Protein AF-A0A821DAE1-F1 (afdb_monomer)

Foldseek 3Di:
DPPQPVLQVVLVVVCVVVDPDDDFFEDEDVVDDPCLDVVNPHNGPAYEHPVLCVQVVDPVNDDPVVNVVVVPPPRYDYDPDDPVNVVVVVVCVVVVDDD

Structure (mmCIF, N/CA/C/O backbone):
data_AF-A0A821DAE1-F1
#
_entry.id   AF-A0A821DAE1-F1
#
loop_
_atom_site.group_PDB
_atom_site.id
_atom_site.type_symbol
_atom_site.label_atom_id
_atom_site.label_alt_id
_atom_site.label_comp_id
_atom_site.label_asym_id
_atom_site.label_entity_id
_atom_site.label_seq_id
_atom_site.pdbx_PDB_ins_code
_atom_site.Cartn_x
_atom_site.Cartn_y
_atom_site.Cartn_z
_atom_site.occupancy
_atom_site.B_iso_or_equiv
_atom_site.auth_seq_id
_atom_site.auth_comp_id
_atom_site.auth_asym_id
_atom_site.auth_atom_id
_atom_site.pdbx_PDB_model_num
ATOM 1 N N . MET A 1 1 ? -8.502 -9.691 -19.371 1.00 51.47 1 MET A N 1
ATOM 2 C CA . MET A 1 1 ? -7.720 -8.853 -18.451 1.00 51.47 1 MET A CA 1
ATOM 3 C C . MET A 1 1 ? -8.012 -9.362 -17.066 1.00 51.47 1 MET A C 1
ATOM 5 O O . MET A 1 1 ? -9.172 -9.406 -16.674 1.00 51.47 1 MET A O 1
ATOM 9 N N . ASP A 1 2 ? -6.977 -9.869 -16.423 1.00 59.41 2 ASP A N 1
ATOM 10 C CA . ASP A 1 2 ? -6.957 -10.203 -15.009 1.00 59.41 2 ASP A CA 1
ATOM 11 C C . ASP A 1 2 ? -7.063 -8.905 -14.182 1.00 59.41 2 ASP A C 1
ATOM 13 O O . ASP A 1 2 ? -6.796 -7.811 -14.691 1.00 59.41 2 ASP A O 1
ATOM 17 N N . ASN A 1 3 ? -7.464 -8.990 -12.912 1.00 76.94 3 ASN A N 1
ATOM 18 C CA . ASN A 1 3 ? -7.880 -7.807 -12.134 1.00 76.94 3 ASN A CA 1
ATOM 19 C C . ASN A 1 3 ? -6.746 -6.780 -11.880 1.00 76.94 3 ASN A C 1
ATOM 21 O O . ASN A 1 3 ? -7.010 -5.643 -11.498 1.00 76.94 3 ASN A O 1
ATOM 25 N N . TYR A 1 4 ? -5.479 -7.156 -12.104 1.00 89.00 4 TYR A N 1
ATOM 26 C CA . TYR A 1 4 ? -4.297 -6.325 -11.822 1.00 89.00 4 TYR A CA 1
ATOM 27 C C . TYR A 1 4 ? -3.438 -5.989 -13.044 1.00 89.00 4 TYR A C 1
ATOM 29 O O . TYR A 1 4 ? -2.367 -5.402 -12.884 1.00 89.00 4 TYR A O 1
ATOM 37 N N . ASP A 1 5 ? -3.871 -6.333 -14.257 1.00 90.94 5 ASP A N 1
ATOM 38 C CA . ASP A 1 5 ? -3.035 -6.172 -15.456 1.00 90.94 5 ASP A CA 1
ATOM 39 C C . ASP A 1 5 ? -2.633 -4.714 -15.697 1.00 90.94 5 ASP A C 1
ATOM 41 O O . ASP A 1 5 ? -1.453 -4.425 -15.881 1.00 90.94 5 ASP A O 1
ATOM 45 N N . ILE A 1 6 ? -3.578 -3.780 -15.558 1.00 93.00 6 ILE A N 1
ATOM 46 C CA . ILE A 1 6 ? -3.309 -2.341 -15.700 1.00 93.00 6 ILE A CA 1
ATOM 47 C C . ILE A 1 6 ? -2.293 -1.860 -14.654 1.00 93.00 6 ILE A C 1
ATOM 49 O O . ILE A 1 6 ? -1.396 -1.080 -14.965 1.00 93.00 6 ILE A O 1
ATOM 53 N N . LEU A 1 7 ? -2.399 -2.337 -13.410 1.00 93.62 7 LEU A N 1
ATOM 54 C CA . LEU A 1 7 ? -1.470 -1.953 -12.344 1.00 93.62 7 LEU A CA 1
ATOM 55 C C . LEU A 1 7 ? -0.056 -2.478 -12.618 1.00 93.62 7 LEU A C 1
ATOM 57 O O . LEU A 1 7 ? 0.917 -1.763 -12.384 1.00 93.62 7 LEU A O 1
ATOM 61 N N . ARG A 1 8 ? 0.063 -3.697 -13.160 1.00 93.12 8 ARG A N 1
ATOM 62 C CA . ARG A 1 8 ? 1.350 -4.272 -13.580 1.00 93.12 8 ARG A CA 1
ATOM 63 C C . ARG A 1 8 ? 1.966 -3.493 -14.738 1.00 93.12 8 ARG A C 1
ATOM 65 O O . ARG A 1 8 ? 3.160 -3.207 -14.710 1.00 93.12 8 ARG A O 1
ATOM 72 N N . GLU A 1 9 ? 1.169 -3.128 -15.738 1.00 94.31 9 GLU A N 1
ATOM 73 C CA . GLU A 1 9 ? 1.634 -2.310 -16.863 1.00 94.31 9 GLU A CA 1
ATOM 74 C C . GLU A 1 9 ? 2.140 -0.940 -16.395 1.00 94.31 9 GLU A C 1
ATOM 76 O O . GLU A 1 9 ? 3.218 -0.508 -16.810 1.00 94.31 9 GLU A O 1
ATOM 81 N N . LEU A 1 10 ? 1.419 -0.292 -15.475 1.00 93.94 10 LEU A N 1
ATOM 82 C CA . LEU A 1 10 ? 1.819 0.991 -14.898 1.00 93.94 10 LEU A CA 1
ATOM 83 C C . LEU A 1 10 ? 3.107 0.894 -14.069 1.00 93.94 10 LEU A C 1
ATOM 85 O O . LEU A 1 10 ? 3.991 1.733 -14.250 1.00 93.94 10 LEU A O 1
ATOM 89 N N . ASP A 1 11 ? 3.252 -0.113 -13.198 1.00 93.44 11 ASP A N 1
ATOM 90 C CA . ASP A 1 11 ? 4.487 -0.314 -12.419 1.00 93.44 11 ASP A CA 1
ATOM 91 C C . ASP A 1 11 ? 5.689 -0.554 -13.344 1.00 93.44 11 ASP A C 1
ATOM 93 O O . ASP A 1 11 ? 6.733 0.085 -13.193 1.00 93.44 11 ASP A O 1
ATOM 97 N N . ASN A 1 12 ? 5.524 -1.409 -14.359 1.00 93.25 12 ASN A N 1
ATOM 98 C CA . ASN A 1 12 ? 6.572 -1.700 -15.335 1.00 93.25 12 ASN A CA 1
ATOM 99 C C . ASN A 1 12 ? 6.988 -0.449 -16.117 1.00 93.25 12 ASN A C 1
ATOM 101 O O . ASN A 1 12 ? 8.183 -0.171 -16.258 1.00 93.25 12 ASN A O 1
ATOM 105 N N . LEU A 1 13 ? 6.017 0.337 -16.592 1.00 95.31 13 LEU A N 1
ATOM 106 C CA . LEU A 1 13 ? 6.289 1.579 -17.308 1.00 95.31 13 LEU A CA 1
ATOM 107 C C . LEU A 1 13 ? 7.008 2.586 -16.404 1.00 95.31 13 LEU A C 1
ATOM 109 O O . LEU A 1 13 ? 8.051 3.113 -16.794 1.00 95.31 13 LEU A O 1
ATOM 113 N N . ALA A 1 14 ? 6.512 2.809 -15.186 1.00 93.62 14 ALA A N 1
ATOM 114 C CA . ALA A 1 14 ? 7.112 3.741 -14.236 1.00 93.62 14 ALA A CA 1
ATOM 115 C C . ALA A 1 14 ? 8.568 3.370 -13.909 1.00 93.62 14 ALA A C 1
ATOM 117 O O . ALA A 1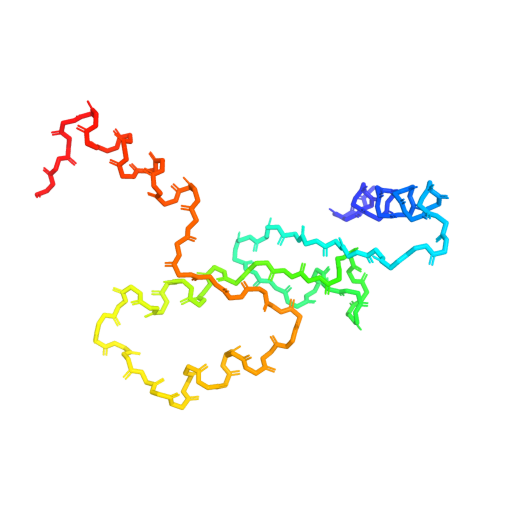 14 ? 9.449 4.235 -13.910 1.00 93.62 14 ALA A O 1
ATOM 118 N N . ARG A 1 15 ? 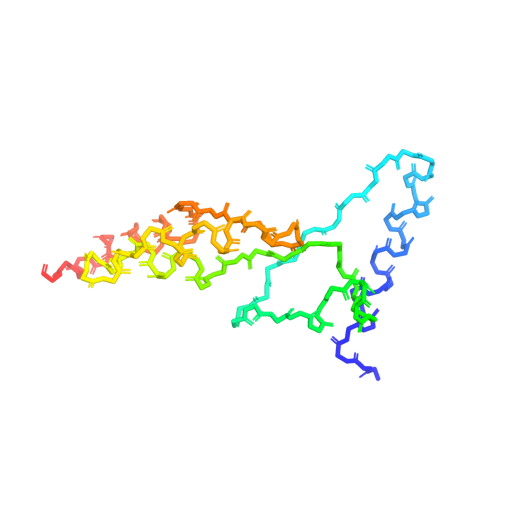8.851 2.077 -13.710 1.00 93.75 15 ARG A N 1
ATOM 119 C CA . ARG A 1 15 ? 10.219 1.579 -13.500 1.00 93.75 15 ARG A CA 1
ATOM 120 C C . ARG A 1 15 ? 11.098 1.752 -14.729 1.00 93.75 15 ARG A C 1
ATOM 122 O O . ARG A 1 15 ? 12.240 2.179 -14.578 1.00 93.75 15 ARG A O 1
ATOM 129 N N . SER A 1 16 ? 10.578 1.488 -15.929 1.00 94.38 16 SER A N 1
ATOM 130 C CA . SER A 1 16 ? 11.342 1.680 -17.168 1.00 94.38 16 SER A CA 1
ATOM 131 C C . SER A 1 16 ? 11.762 3.138 -17.376 1.00 94.38 16 SER A C 1
ATOM 133 O O . SER A 1 16 ? 12.898 3.398 -17.763 1.00 94.38 16 SER A O 1
ATOM 135 N N . VAL A 1 17 ? 10.883 4.091 -17.043 1.00 95.38 17 VAL A N 1
ATOM 136 C CA . VAL A 1 17 ? 11.160 5.531 -17.151 1.00 95.38 17 VAL A CA 1
ATOM 137 C C . VAL A 1 17 ? 12.175 5.966 -16.099 1.00 95.38 17 VAL A C 1
ATOM 139 O O . VAL A 1 17 ? 13.034 6.806 -16.358 1.00 95.38 17 VAL A O 1
ATOM 142 N N . ARG A 1 18 ? 12.091 5.389 -14.900 1.00 93.19 18 ARG A N 1
ATOM 143 C CA . ARG A 1 18 ? 12.943 5.769 -13.778 1.00 93.19 18 ARG A CA 1
ATOM 144 C C . ARG A 1 18 ? 14.345 5.145 -13.809 1.00 93.19 18 ARG A C 1
ATOM 146 O O . ARG A 1 18 ? 15.254 5.652 -13.146 1.00 93.19 18 ARG A O 1
ATOM 153 N N . GLY A 1 19 ? 14.538 4.072 -14.572 1.00 90.94 19 GLY A N 1
ATOM 154 C CA . GLY A 1 19 ? 15.834 3.420 -14.7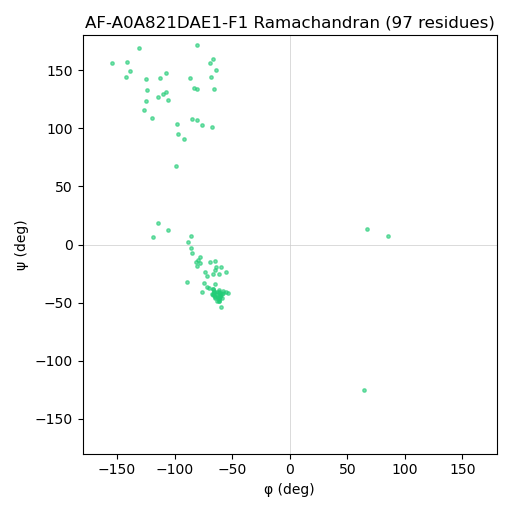42 1.00 90.94 19 GLY A CA 1
ATOM 155 C C . GLY A 1 19 ? 16.3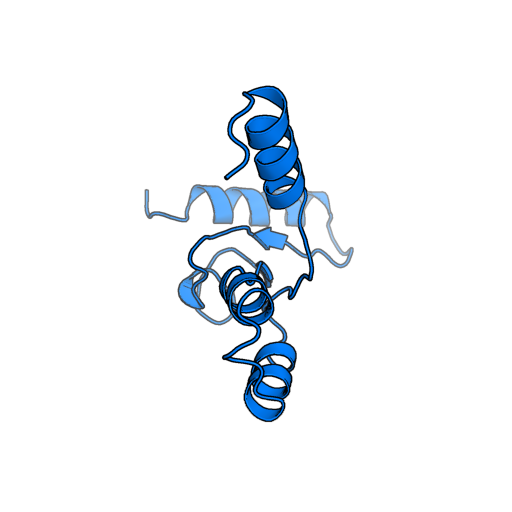55 2.816 -13.435 1.00 90.94 19 GLY A C 1
ATOM 156 O O . GLY A 1 19 ? 15.678 2.016 -12.798 1.00 90.94 19 GLY A O 1
ATOM 157 N N . SER A 1 20 ? 17.572 3.188 -13.030 1.00 91.50 20 SER A N 1
ATOM 158 C CA . SER A 1 20 ? 18.265 2.603 -11.870 1.00 91.50 20 SER A CA 1
A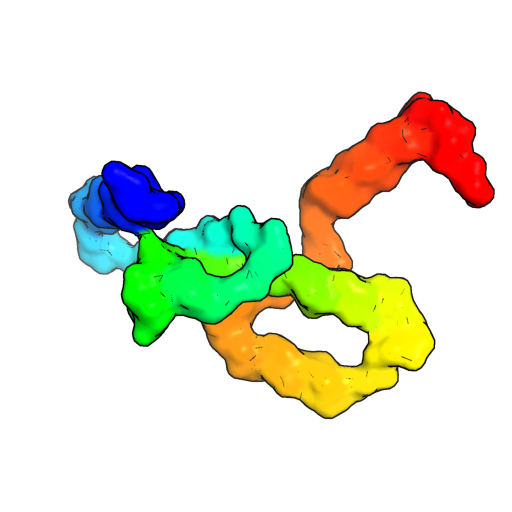TOM 159 C C . SER A 1 20 ? 17.931 3.243 -10.521 1.00 91.50 20 SER A C 1
ATOM 161 O O . SER A 1 20 ? 18.439 2.797 -9.491 1.00 91.50 20 SER A O 1
ATOM 163 N N . GLN A 1 21 ? 17.113 4.298 -10.482 1.00 94.12 21 GLN A N 1
ATOM 164 C CA . GLN A 1 21 ? 16.790 4.938 -9.208 1.00 94.12 21 GLN A CA 1
ATOM 165 C C . GLN A 1 21 ? 15.897 4.002 -8.339 1.00 94.12 21 GLN A C 1
ATOM 167 O O . GLN A 1 21 ? 15.138 3.200 -8.887 1.00 94.12 21 GLN A O 1
ATOM 172 N N . PRO A 1 22 ? 15.858 4.118 -6.991 1.00 91.19 22 PRO A N 1
ATOM 173 C CA . PRO A 1 22 ? 15.068 3.223 -6.101 1.00 91.19 22 PRO A CA 1
ATOM 174 C C . PRO A 1 22 ? 13.541 3.482 -6.063 1.00 91.19 22 PRO A C 1
ATOM 176 O O . PRO A 1 22 ? 13.134 4.511 -5.532 1.00 91.19 22 PRO A O 1
ATOM 179 N N . PHE A 1 23 ? 12.690 2.682 -6.730 1.00 91.12 23 PHE A N 1
ATOM 180 C CA . PHE A 1 23 ? 11.263 3.038 -6.972 1.00 91.12 23 PHE A CA 1
ATOM 181 C C . PHE A 1 23 ? 10.343 2.200 -6.103 1.00 91.12 23 PHE A C 1
ATOM 183 O O . PHE A 1 23 ? 10.466 0.974 -6.120 1.00 91.12 23 PHE A O 1
ATOM 190 N N . TYR A 1 24 ? 9.405 2.861 -5.428 1.00 90.75 24 TYR A N 1
ATOM 191 C CA . TYR A 1 24 ? 8.390 2.218 -4.607 1.00 90.75 24 TYR A CA 1
ATOM 192 C C . TYR A 1 24 ? 6.992 2.628 -5.055 1.00 90.75 24 TYR A C 1
ATOM 194 O O . TYR A 1 24 ? 6.701 3.808 -5.248 1.00 90.75 24 TYR A O 1
ATOM 202 N N . THR A 1 25 ? 6.132 1.630 -5.183 1.00 94.19 25 THR A N 1
ATOM 203 C CA . THR A 1 25 ? 4.705 1.748 -5.449 1.00 94.19 25 THR A CA 1
ATOM 204 C C 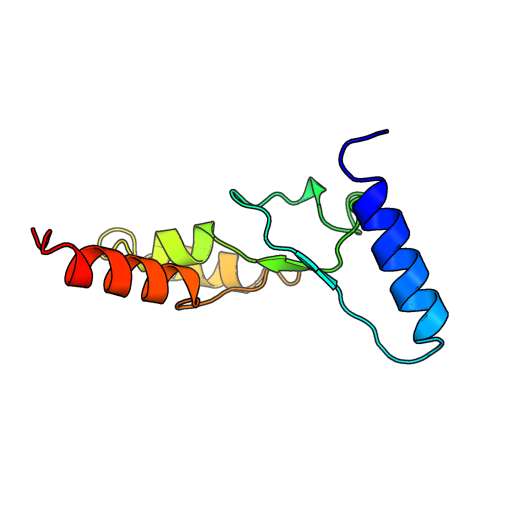. THR A 1 25 ? 3.939 1.444 -4.176 1.00 94.19 25 THR A C 1
ATOM 206 O O . THR A 1 25 ? 4.099 0.383 -3.575 1.00 94.19 25 THR A O 1
ATOM 209 N N . ALA A 1 26 ? 3.105 2.397 -3.777 1.00 93.81 26 ALA A N 1
ATOM 210 C CA . ALA A 1 26 ? 2.152 2.239 -2.695 1.00 93.81 26 ALA A CA 1
ATOM 211 C C . ALA A 1 26 ? 0.747 2.210 -3.288 1.00 93.81 26 ALA A C 1
ATOM 213 O O . ALA A 1 26 ? 0.397 3.093 -4.074 1.00 93.81 26 ALA A O 1
ATOM 214 N N . VAL A 1 27 ? -0.048 1.212 -2.914 1.00 94.06 27 VAL A N 1
ATOM 215 C CA . VAL A 1 27 ? -1.442 1.091 -3.355 1.00 94.06 27 VAL A CA 1
ATOM 216 C C . VAL A 1 27 ? -2.403 1.276 -2.197 1.00 94.06 27 VAL A C 1
ATOM 218 O O . VAL A 1 27 ? -2.153 0.840 -1.075 1.00 94.06 27 VAL A O 1
ATOM 221 N N . GLU A 1 28 ? -3.522 1.925 -2.484 1.00 92.25 28 GLU A N 1
ATOM 222 C CA . GLU A 1 28 ? -4.672 1.986 -1.595 1.00 92.25 28 GLU A CA 1
ATOM 223 C C . GLU A 1 28 ? -5.683 0.934 -2.057 1.00 92.25 28 GLU A C 1
ATOM 225 O O . GLU A 1 28 ? -6.345 1.091 -3.082 1.00 92.25 28 GLU A O 1
ATOM 230 N N . TYR A 1 29 ? -5.749 -0.180 -1.331 1.00 91.25 29 TYR A N 1
ATOM 231 C CA . TYR A 1 29 ? -6.676 -1.276 -1.590 1.00 91.25 29 TYR A CA 1
ATOM 232 C C . TYR A 1 29 ? -7.425 -1.543 -0.286 1.00 91.25 29 TYR A C 1
ATOM 234 O O . TYR A 1 29 ? -6.791 -1.887 0.705 1.00 91.25 29 TYR A O 1
ATOM 242 N N . VAL A 1 30 ? -8.745 -1.336 -0.256 1.00 88.62 30 VAL A N 1
ATOM 243 C CA . VAL A 1 30 ? -9.547 -1.383 0.981 1.00 88.62 30 VAL A CA 1
ATOM 244 C C . VAL A 1 30 ? -10.700 -2.392 0.832 1.00 88.62 30 VAL A C 1
ATOM 246 O O . VAL A 1 30 ? -11.515 -2.230 -0.078 1.00 88.62 30 VAL A O 1
ATOM 249 N N . PRO A 1 31 ? -10.822 -3.408 1.712 1.00 84.81 31 PRO A N 1
ATOM 250 C CA . PRO A 1 31 ? -9.866 -3.764 2.761 1.00 84.81 31 PRO A CA 1
ATOM 251 C C . PRO A 1 31 ? -8.566 -4.299 2.156 1.00 84.81 31 PRO A C 1
ATOM 253 O O . PRO A 1 31 ? -8.591 -4.991 1.137 1.00 84.81 31 PRO A O 1
ATOM 256 N N . GLU A 1 32 ? -7.440 -3.991 2.788 1.00 89.00 32 GLU A N 1
ATOM 257 C CA . GLU A 1 32 ? -6.132 -4.402 2.297 1.00 89.00 32 GLU A CA 1
ATOM 258 C C . GLU A 1 32 ? -5.962 -5.925 2.299 1.00 89.00 32 GLU A C 1
ATOM 260 O O . GLU A 1 32 ? -6.546 -6.652 3.104 1.00 89.00 32 GLU A O 1
ATOM 265 N N . THR A 1 33 ? -5.150 -6.425 1.367 1.00 89.69 33 THR A N 1
ATOM 266 C CA . THR A 1 33 ? -4.871 -7.856 1.219 1.00 89.69 33 THR A CA 1
ATOM 267 C C . THR A 1 33 ? -3.421 -8.082 0.835 1.00 89.69 33 THR A C 1
ATOM 269 O O . THR A 1 33 ? -2.850 -7.328 0.052 1.00 89.69 33 THR A O 1
ATOM 272 N N . THR A 1 34 ? -2.818 -9.160 1.332 1.00 91.06 34 THR A N 1
ATOM 273 C CA . THR A 1 34 ? -1.447 -9.533 0.967 1.00 91.06 34 THR A CA 1
ATOM 274 C C . THR A 1 34 ? -1.322 -9.910 -0.512 1.00 91.06 34 THR A C 1
ATOM 276 O O . THR A 1 34 ? -0.240 -9.780 -1.079 1.00 91.06 34 THR A O 1
ATOM 279 N N . ALA A 1 35 ? -2.417 -10.301 -1.175 1.00 92.38 35 ALA A N 1
ATOM 280 C CA . ALA A 1 35 ? -2.426 -10.684 -2.589 1.00 92.38 35 ALA A CA 1
ATOM 281 C C . ALA A 1 35 ? -2.063 -9.537 -3.557 1.00 92.38 35 ALA A C 1
ATOM 283 O O . ALA A 1 35 ? -1.686 -9.804 -4.696 1.00 92.38 35 ALA A O 1
ATOM 284 N N . ILE A 1 36 ? -2.164 -8.270 -3.132 1.00 92.12 36 ILE A N 1
ATOM 285 C CA . ILE A 1 36 ? -1.772 -7.112 -3.956 1.00 92.12 36 ILE A CA 1
ATOM 286 C C . ILE A 1 36 ? -0.252 -6.870 -3.947 1.00 92.12 36 ILE A C 1
ATOM 288 O O . ILE A 1 36 ? 0.266 -6.127 -4.782 1.00 92.12 36 ILE A O 1
ATOM 292 N N . LEU A 1 37 ? 0.472 -7.516 -3.030 1.00 93.69 37 LEU A N 1
ATOM 293 C CA . LEU A 1 37 ? 1.899 -7.309 -2.817 1.00 93.69 37 LEU A CA 1
ATOM 294 C C . LEU A 1 37 ? 2.742 -8.196 -3.738 1.00 93.69 37 LEU A C 1
ATOM 296 O O . LEU A 1 37 ? 2.432 -9.370 -3.958 1.00 93.69 37 LEU A O 1
ATOM 300 N N . LYS A 1 38 ? 3.866 -7.664 -4.217 1.00 93.00 38 LYS A N 1
ATOM 301 C CA . LYS A 1 38 ? 4.816 -8.367 -5.093 1.00 93.00 38 LYS A CA 1
ATOM 302 C C . LYS A 1 38 ? 5.350 -9.693 -4.560 1.00 93.00 38 LYS A C 1
ATOM 304 O O . LYS A 1 38 ? 5.405 -10.627 -5.362 1.00 93.00 38 LYS A O 1
ATOM 309 N N . PRO A 1 39 ? 5.687 -9.851 -3.262 1.00 92.50 39 PRO A N 1
ATOM 310 C CA . PRO A 1 39 ? 6.065 -11.156 -2.715 1.00 92.50 39 PRO A CA 1
ATOM 311 C C . PRO A 1 39 ? 5.015 -12.255 -2.947 1.00 92.50 39 PRO A C 1
ATOM 313 O O . PRO A 1 39 ? 5.368 -13.429 -2.997 1.00 92.50 39 PRO A O 1
ATOM 316 N N . ASN A 1 40 ? 3.746 -11.879 -3.147 1.00 91.81 40 ASN A N 1
ATOM 317 C CA . ASN A 1 40 ? 2.626 -12.787 -3.401 1.00 91.81 40 ASN A CA 1
ATOM 318 C C . ASN A 1 40 ? 2.154 -12.778 -4.870 1.00 91.81 40 ASN A C 1
ATOM 320 O O . ASN A 1 40 ? 1.083 -13.299 -5.174 1.00 91.81 40 ASN A O 1
ATOM 324 N N . GLY A 1 41 ? 2.925 -12.182 -5.788 1.00 90.38 41 GLY A N 1
ATOM 325 C CA . GLY A 1 41 ? 2.581 -12.080 -7.213 1.00 90.38 41 GLY A CA 1
ATOM 326 C C . GLY A 1 41 ? 1.683 -10.890 -7.585 1.00 90.38 41 GLY A C 1
ATOM 327 O O . GLY A 1 41 ? 1.230 -10.791 -8.730 1.00 90.38 41 GLY A O 1
ATOM 328 N N . GLY A 1 42 ? 1.425 -9.981 -6.643 1.00 92.44 42 GLY A N 1
ATOM 329 C CA . GLY A 1 42 ? 0.692 -8.742 -6.883 1.00 92.44 42 GLY A CA 1
ATOM 330 C C . GLY A 1 42 ? 1.544 -7.626 -7.515 1.00 92.44 42 GLY A C 1
ATOM 331 O O . GLY A 1 42 ? 2.759 -7.766 -7.656 1.00 92.44 42 GLY A O 1
ATOM 332 N N . PRO A 1 43 ? 0.922 -6.511 -7.938 1.00 93.56 43 PRO A N 1
ATOM 333 C CA . PRO A 1 43 ? 1.608 -5.419 -8.633 1.00 93.56 43 PRO A CA 1
ATOM 334 C C . PRO A 1 43 ? 2.356 -4.427 -7.724 1.00 93.56 43 PRO A C 1
ATOM 336 O O . PRO A 1 43 ? 3.151 -3.646 -8.241 1.00 93.56 43 PRO A O 1
ATOM 339 N N . ALA A 1 44 ? 2.105 -4.405 -6.411 1.00 94.44 44 ALA A N 1
ATOM 340 C CA . ALA A 1 44 ? 2.540 -3.317 -5.530 1.00 94.44 44 ALA A CA 1
ATOM 341 C C . ALA A 1 44 ? 3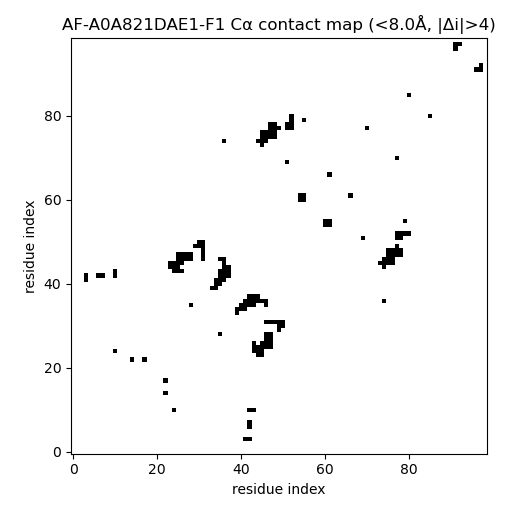.701 -3.701 -4.607 1.00 94.44 44 ALA A C 1
ATOM 343 O O . ALA A 1 44 ? 3.786 -4.840 -4.149 1.00 94.44 44 ALA A O 1
ATOM 344 N N . ASP A 1 45 ? 4.575 -2.744 -4.290 1.00 95.12 45 ASP A N 1
ATOM 345 C CA . ASP A 1 45 ? 5.620 -2.965 -3.282 1.00 95.12 45 ASP A CA 1
ATOM 346 C C . ASP A 1 45 ? 5.037 -2.907 -1.863 1.00 95.12 45 ASP A C 1
ATOM 348 O O . ASP A 1 45 ? 5.396 -3.728 -1.027 1.00 95.12 45 ASP A O 1
ATOM 352 N N . VAL A 1 46 ? 4.122 -1.966 -1.602 1.00 94.88 46 VAL A N 1
ATOM 353 C CA . VAL A 1 46 ? 3.469 -1.788 -0.295 1.00 94.88 46 VAL A CA 1
ATOM 354 C C . VAL A 1 46 ? 1.989 -1.419 -0.439 1.00 94.88 46 VAL A C 1
ATOM 356 O O . VAL A 1 46 ? 1.572 -0.870 -1.462 1.00 94.88 46 VAL A O 1
ATOM 359 N N . CYS A 1 47 ? 1.189 -1.677 0.597 1.00 94.56 47 CYS A N 1
ATOM 360 C CA . CYS A 1 47 ? -0.236 -1.330 0.650 1.00 94.56 47 CYS A CA 1
ATOM 361 C C . CYS A 1 47 ? -0.560 -0.480 1.886 1.00 94.56 47 CYS A C 1
ATOM 363 O O . CYS A 1 47 ? -0.034 -0.723 2.969 1.00 94.56 47 CYS A O 1
ATOM 365 N N . TRP A 1 48 ? -1.449 0.505 1.762 1.00 93.69 48 TRP A N 1
ATOM 366 C CA . TRP A 1 48 ? -1.965 1.232 2.927 1.00 93.69 48 TRP A CA 1
ATOM 367 C C . TRP A 1 48 ? -2.793 0.303 3.823 1.00 93.69 48 TRP A C 1
ATOM 369 O O . TRP A 1 48 ? -3.635 -0.444 3.331 1.00 93.69 48 TRP A O 1
ATOM 379 N N . SER A 1 49 ? -2.555 0.353 5.136 1.00 90.81 49 SER A N 1
ATOM 380 C CA . SER A 1 49 ? -3.246 -0.479 6.132 1.00 90.81 49 SER A CA 1
ATOM 381 C C . SER A 1 49 ? -4.481 0.234 6.683 1.00 90.81 49 SER A C 1
ATOM 383 O O . SER A 1 49 ? -4.402 0.997 7.653 1.00 90.81 49 SER A O 1
ATOM 385 N N . ALA A 1 50 ? -5.639 0.031 6.050 1.00 85.00 50 ALA A N 1
ATOM 386 C CA . ALA A 1 50 ? -6.898 0.605 6.522 1.00 85.00 50 ALA A CA 1
ATOM 387 C C . ALA A 1 50 ? -7.404 -0.081 7.803 1.00 85.00 50 ALA A C 1
ATOM 389 O O . ALA A 1 50 ? -8.065 0.554 8.636 1.00 85.00 50 ALA A O 1
ATOM 390 N N . SER A 1 51 ? -7.056 -1.353 8.018 1.00 81.12 51 SER A N 1
ATOM 391 C CA . SER A 1 51 ? -7.367 -2.060 9.262 1.00 81.12 51 SER A CA 1
ATOM 392 C C . SER A 1 51 ? -6.621 -1.472 10.460 1.00 81.12 51 SER A C 1
ATOM 394 O O . SER A 1 51 ? -7.241 -1.274 11.506 1.00 81.12 51 SER A O 1
ATOM 396 N N . PHE A 1 52 ? -5.343 -1.090 10.315 1.00 81.75 52 PHE A N 1
ATOM 397 C CA . PHE A 1 52 ? -4.591 -0.425 11.386 1.00 81.75 52 PHE A CA 1
ATOM 398 C C . PHE A 1 52 ? -5.261 0.883 11.813 1.00 81.75 52 PHE A C 1
ATOM 400 O O . PHE A 1 52 ? -5.462 1.131 13.006 1.00 81.75 52 PHE A O 1
ATOM 407 N N . HIS A 1 53 ? -5.667 1.696 10.834 1.00 77.94 53 HIS A N 1
ATOM 408 C CA . HIS A 1 53 ? -6.403 2.926 11.098 1.00 77.94 53 HIS A CA 1
ATOM 409 C C . HIS A 1 53 ? -7.710 2.656 11.865 1.00 77.94 53 HIS A C 1
ATOM 411 O O . HIS A 1 53 ? -8.023 3.355 12.830 1.00 77.94 53 HIS A O 1
ATOM 417 N N . SER A 1 54 ? -8.435 1.599 11.486 1.00 72.69 54 SER A N 1
ATOM 418 C CA . SER A 1 54 ? -9.698 1.198 12.118 1.00 72.69 54 SER A CA 1
ATOM 419 C C . SER A 1 54 ? -9.516 0.717 13.564 1.00 72.69 54 SER A C 1
ATOM 421 O O . SER A 1 54 ? -10.282 1.121 14.437 1.00 72.69 54 SER A O 1
ATOM 423 N N . VAL A 1 55 ? -8.488 -0.094 13.848 1.00 69.25 55 VAL A N 1
ATOM 424 C CA . VAL A 1 55 ? -8.176 -0.581 15.209 1.00 69.25 55 VAL A CA 1
ATOM 425 C C . VAL A 1 55 ? -7.848 0.581 16.147 1.00 69.25 55 VAL A C 1
ATOM 427 O O . VAL A 1 55 ? -8.324 0.613 17.278 1.00 69.25 55 VAL A O 1
ATOM 430 N N . LYS A 1 56 ? -7.099 1.584 15.675 1.00 67.00 56 LYS A N 1
ATOM 431 C CA . LYS A 1 56 ? -6.734 2.761 16.477 1.00 67.00 56 LYS A CA 1
ATOM 432 C C . LYS A 1 56 ? -7.931 3.649 16.845 1.00 67.00 56 LYS A C 1
ATOM 434 O O . LYS A 1 56 ? -7.855 4.381 17.832 1.00 67.00 56 LYS A O 1
ATOM 439 N N . MET A 1 57 ? -9.013 3.631 16.068 1.00 61.38 57 MET A N 1
ATOM 440 C CA . MET A 1 57 ? -10.212 4.425 16.369 1.00 61.38 57 MET A CA 1
ATOM 441 C C . MET A 1 57 ? -11.090 3.803 17.464 1.00 61.38 57 MET A C 1
ATOM 443 O O . MET A 1 57 ? -11.917 4.505 18.043 1.00 61.38 57 MET A O 1
ATOM 447 N N . ASP A 1 58 ? -10.894 2.525 17.793 1.00 68.12 58 ASP A N 1
ATOM 448 C CA . ASP A 1 58 ? -11.651 1.840 18.838 1.00 68.12 58 ASP A CA 1
ATOM 449 C C . ASP A 1 58 ? -10.867 1.832 20.161 1.00 68.12 58 ASP A C 1
ATOM 451 O O . ASP A 1 58 ? -10.023 0.971 20.411 1.00 68.12 58 ASP A O 1
ATOM 455 N N . GLN A 1 59 ? -11.151 2.807 21.034 1.00 63.88 59 GLN A N 1
ATOM 456 C CA . GLN A 1 59 ? -10.494 2.944 22.344 1.00 63.88 59 GLN A CA 1
ATOM 457 C C . GLN A 1 59 ? -10.682 1.717 23.255 1.00 63.88 59 GLN A C 1
ATOM 459 O O . GLN A 1 59 ? -9.887 1.518 24.171 1.00 63.88 59 GLN A O 1
ATOM 464 N N . ASN A 1 60 ? -11.683 0.871 22.989 1.00 69.88 60 ASN A N 1
ATOM 465 C CA . ASN A 1 60 ? -11.928 -0.353 23.752 1.00 69.88 60 ASN A CA 1
ATOM 466 C C . ASN A 1 60 ? -11.093 -1.550 23.262 1.00 69.88 60 ASN A C 1
ATOM 468 O O . ASN A 1 60 ? -11.110 -2.597 23.904 1.00 69.88 60 ASN A O 1
ATOM 472 N N . LYS A 1 61 ? -10.374 -1.412 22.139 1.00 67.56 61 LYS A N 1
ATOM 473 C CA . LYS A 1 61 ? -9.548 -2.464 21.517 1.00 67.56 61 LYS A CA 1
ATOM 474 C C . LYS A 1 61 ? -8.052 -2.150 21.533 1.00 67.56 61 LYS A C 1
ATOM 476 O O . LYS A 1 61 ? -7.289 -2.716 20.750 1.00 67.56 61 LYS A O 1
ATOM 481 N N . PHE A 1 62 ? -7.611 -1.231 22.393 1.00 72.31 62 PHE A N 1
ATOM 482 C CA . PHE A 1 62 ? -6.188 -0.935 22.519 1.00 72.31 62 PHE A CA 1
ATOM 483 C C . PHE A 1 62 ? -5.443 -2.133 23.127 1.00 72.31 62 PHE A C 1
ATOM 485 O O . PHE A 1 62 ? -5.442 -2.341 24.338 1.00 72.31 62 PHE A O 1
ATOM 492 N N . GLU A 1 63 ? -4.775 -2.898 22.268 1.00 80.44 63 GLU A N 1
ATOM 493 C CA . GLU A 1 63 ? -3.933 -4.031 22.642 1.00 80.44 63 GLU A CA 1
ATOM 494 C C . GLU A 1 63 ? -2.498 -3.775 22.176 1.00 80.44 63 GLU A C 1
ATOM 496 O O . GLU A 1 63 ? -2.193 -3.790 20.983 1.00 80.44 63 GLU A O 1
ATOM 501 N N . LEU A 1 64 ? -1.591 -3.525 23.124 1.00 82.81 64 LEU A N 1
ATOM 502 C CA . LEU A 1 64 ? -0.209 -3.140 22.821 1.00 82.81 64 LEU A CA 1
ATOM 503 C C . LEU A 1 64 ? 0.525 -4.185 21.968 1.00 82.81 64 LEU A C 1
ATOM 505 O O . LEU A 1 64 ? 1.279 -3.824 21.065 1.00 82.81 64 LEU A O 1
ATOM 509 N N . ASP A 1 65 ? 0.322 -5.469 22.250 1.00 84.31 65 ASP A N 1
ATOM 510 C CA . ASP A 1 65 ? 1.008 -6.539 21.524 1.00 84.31 65 ASP A CA 1
ATOM 511 C C . ASP A 1 65 ? 0.440 -6.733 20.116 1.00 84.31 65 ASP A C 1
ATOM 513 O O . ASP A 1 65 ? 1.207 -6.960 19.179 1.00 84.31 65 ASP A O 1
ATOM 517 N N . LEU A 1 66 ? -0.866 -6.517 19.932 1.00 80.06 66 LEU A N 1
ATOM 518 C CA . LEU A 1 66 ? -1.483 -6.458 18.609 1.00 80.06 66 LEU A CA 1
ATOM 519 C C . LEU A 1 66 ? -0.937 -5.276 17.800 1.00 80.06 66 LEU A C 1
ATOM 521 O O . LEU A 1 66 ? -0.596 -5.436 16.631 1.00 80.06 66 LEU A O 1
ATOM 525 N N . ILE A 1 67 ? -0.782 -4.103 18.423 1.00 81.62 67 ILE A N 1
ATOM 526 C CA . ILE A 1 67 ? -0.184 -2.938 17.762 1.00 81.62 67 ILE A CA 1
ATOM 527 C C . ILE A 1 67 ? 1.233 -3.274 17.308 1.00 81.62 67 ILE A C 1
ATOM 529 O O . ILE A 1 67 ? 1.510 -3.137 16.121 1.0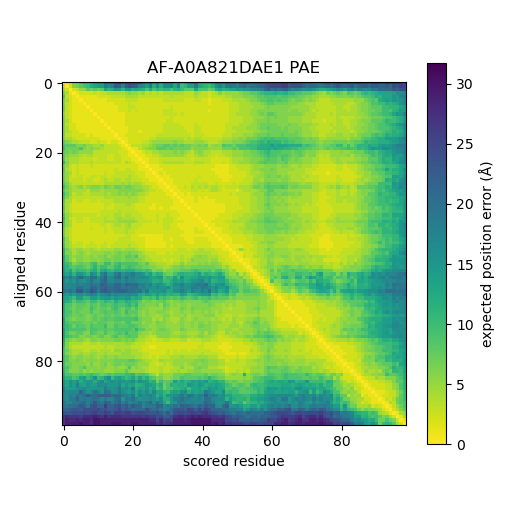0 81.62 67 ILE A O 1
ATOM 533 N N . LYS A 1 68 ? 2.102 -3.764 18.208 1.00 84.50 68 LYS A N 1
ATOM 534 C CA . LYS A 1 68 ? 3.484 -4.169 17.879 1.00 84.50 68 LYS A CA 1
ATOM 535 C C . LYS A 1 68 ? 3.533 -5.173 16.730 1.00 84.50 68 LYS A C 1
ATOM 537 O O . LYS A 1 68 ? 4.393 -5.057 15.861 1.00 84.50 68 LYS A O 1
ATOM 542 N N . TYR A 1 69 ? 2.622 -6.141 16.726 1.00 81.25 69 TYR A N 1
ATOM 543 C CA . TYR A 1 69 ? 2.509 -7.109 15.645 1.00 81.25 69 TYR A CA 1
ATOM 544 C C . TYR A 1 69 ? 2.187 -6.419 14.310 1.00 81.25 69 TYR A C 1
ATOM 546 O O . TYR A 1 69 ? 2.899 -6.628 13.331 1.00 81.25 69 TYR A O 1
ATOM 554 N N . ILE A 1 70 ? 1.196 -5.525 14.274 1.00 78.75 70 ILE A N 1
ATOM 555 C CA . ILE A 1 70 ? 0.789 -4.835 13.040 1.00 78.75 70 ILE A CA 1
ATOM 556 C C . ILE A 1 70 ? 1.884 -3.891 12.514 1.00 78.75 70 ILE A C 1
ATOM 558 O O . ILE A 1 70 ? 2.160 -3.887 11.315 1.00 78.75 70 ILE A O 1
ATOM 562 N N . ILE A 1 71 ? 2.561 -3.125 13.382 1.00 82.69 71 ILE A N 1
ATOM 563 C CA . ILE A 1 71 ? 3.672 -2.253 12.944 1.00 82.69 71 ILE A CA 1
ATOM 564 C C . ILE A 1 71 ? 4.915 -3.028 12.495 1.00 82.69 71 ILE A C 1
ATOM 566 O O . ILE A 1 71 ? 5.771 -2.449 11.832 1.00 82.69 71 ILE A O 1
ATOM 570 N N . SER A 1 72 ? 5.019 -4.320 12.817 1.00 83.31 72 SER A N 1
ATOM 571 C CA . SER A 1 72 ? 6.123 -5.163 12.350 1.00 83.31 72 SER A CA 1
ATOM 572 C C . SER A 1 72 ? 5.977 -5.634 10.900 1.00 83.31 72 SER A C 1
ATOM 574 O O . SER A 1 72 ? 6.941 -6.162 10.351 1.00 83.31 72 SER A O 1
ATOM 576 N N . ALA A 1 73 ? 4.811 -5.444 10.270 1.00 84.31 73 ALA A N 1
ATOM 577 C CA . ALA A 1 73 ? 4.572 -5.861 8.894 1.00 84.31 73 ALA A CA 1
ATOM 578 C C . ALA A 1 73 ? 5.157 -4.827 7.903 1.00 84.31 73 ALA A C 1
ATOM 580 O O . ALA A 1 73 ? 4.597 -3.737 7.767 1.00 84.31 73 ALA A O 1
ATOM 581 N N . PRO A 1 74 ? 6.270 -5.133 7.206 1.00 83.19 74 PRO A N 1
ATOM 582 C CA . PRO A 1 74 ? 7.037 -4.132 6.456 1.00 83.19 74 PRO A CA 1
ATOM 583 C C . PRO A 1 74 ? 6.351 -3.679 5.162 1.00 83.19 74 PRO A C 1
ATOM 585 O O . PRO A 1 74 ? 6.611 -2.578 4.682 1.00 83.19 74 PRO A O 1
ATOM 588 N N . ASP A 1 75 ? 5.466 -4.511 4.615 1.00 90.88 75 ASP A N 1
ATOM 589 C CA . ASP A 1 75 ? 4.799 -4.262 3.335 1.00 90.88 75 ASP A CA 1
ATOM 590 C C . ASP A 1 75 ? 3.498 -3.453 3.488 1.00 90.88 75 ASP A C 1
ATOM 592 O O . ASP A 1 75 ? 2.792 -3.187 2.511 1.00 90.88 75 ASP A O 1
ATOM 596 N N . PHE A 1 76 ? 3.171 -3.054 4.719 1.00 91.19 76 PHE A N 1
ATOM 597 C CA . PHE A 1 76 ? 1.998 -2.254 5.030 1.00 91.19 76 PHE A CA 1
ATOM 598 C C . PHE A 1 76 ? 2.389 -0.871 5.543 1.00 91.19 76 PHE A C 1
ATOM 600 O O . PHE A 1 76 ? 3.133 -0.723 6.513 1.00 91.19 76 PHE A O 1
ATOM 607 N N . ILE A 1 77 ? 1.831 0.167 4.920 1.00 91.56 77 ILE A N 1
ATOM 608 C CA . ILE A 1 77 ? 1.975 1.536 5.405 1.00 91.56 77 ILE A CA 1
ATOM 609 C C . ILE A 1 77 ? 0.898 1.785 6.459 1.00 91.56 77 ILE A C 1
ATOM 611 O O . ILE A 1 77 ? -0.287 1.927 6.149 1.00 91.56 77 ILE A O 1
ATOM 615 N N . ASN A 1 78 ? 1.328 1.857 7.714 1.00 89.81 78 ASN A N 1
ATOM 616 C CA . ASN A 1 78 ? 0.477 2.212 8.842 1.00 89.81 78 ASN A CA 1
ATOM 617 C C . ASN A 1 78 ? 0.356 3.738 8.959 1.00 89.81 78 ASN A C 1
ATOM 619 O O . ASN A 1 78 ? 1.355 4.454 8.888 1.00 89.81 78 ASN A O 1
ATOM 623 N N . TYR A 1 79 ? -0.862 4.242 9.165 1.00 86.56 79 TYR A N 1
ATOM 624 C CA . TYR A 1 79 ? -1.141 5.678 9.243 1.00 86.56 79 TYR A CA 1
ATOM 625 C C . TYR A 1 79 ? -2.141 6.014 10.356 1.00 86.56 79 TYR A C 1
ATOM 627 O O . TYR A 1 79 ? -3.014 5.221 10.707 1.00 86.56 79 TYR A O 1
ATOM 635 N N . LEU A 1 80 ? -2.007 7.213 10.934 1.00 83.38 80 LEU A N 1
ATOM 636 C CA . LEU A 1 80 ? -2.859 7.682 12.037 1.00 83.38 80 LEU A CA 1
ATOM 637 C C . LEU A 1 80 ? -4.126 8.401 11.553 1.00 83.38 80 LEU A C 1
ATOM 639 O O . LEU A 1 80 ? -5.164 8.320 12.216 1.00 83.38 80 LEU A O 1
ATOM 643 N N . SER A 1 81 ? -4.029 9.089 10.417 1.00 81.94 81 SER A N 1
ATOM 644 C CA . SER A 1 81 ? -5.108 9.745 9.674 1.00 81.94 81 SER A CA 1
ATOM 645 C C . SER A 1 81 ? -4.708 9.854 8.202 1.00 81.94 81 SER A C 1
ATOM 647 O O . SER A 1 81 ? -3.516 9.842 7.883 1.00 81.94 81 SER A O 1
ATOM 649 N N . CYS A 1 82 ? -5.690 9.951 7.309 1.00 85.19 82 CYS A N 1
ATOM 650 C CA . CYS A 1 82 ? -5.474 10.318 5.915 1.00 85.19 82 CYS A CA 1
ATOM 651 C C . CYS A 1 82 ? -6.438 11.434 5.483 1.00 85.19 82 CYS A C 1
ATOM 653 O O . CYS A 1 82 ? -7.401 11.775 6.178 1.00 85.19 82 CYS A O 1
ATOM 655 N N . HIS A 1 83 ? -6.173 11.996 4.307 1.00 88.19 83 HIS A N 1
ATOM 656 C CA . HIS A 1 83 ? -6.968 13.076 3.732 1.00 88.19 83 HIS A CA 1
ATOM 657 C C . HIS A 1 83 ? -8.431 12.673 3.471 1.00 88.19 83 HIS A C 1
ATOM 659 O O . HIS A 1 83 ? -9.307 13.536 3.513 1.00 88.19 83 HIS A O 1
ATOM 665 N N . ASP A 1 84 ? -8.735 11.384 3.282 1.00 82.88 84 ASP A N 1
ATOM 666 C CA . ASP A 1 84 ? -10.117 10.910 3.145 1.00 82.88 84 ASP A CA 1
ATOM 667 C C . ASP A 1 84 ? -10.892 10.962 4.462 1.00 82.88 84 ASP A C 1
ATOM 669 O O . ASP A 1 84 ? -12.064 11.344 4.464 1.00 82.88 84 ASP A O 1
ATOM 673 N N . ASN A 1 85 ? -10.243 10.678 5.601 1.00 77.88 85 ASN A N 1
ATOM 674 C CA . ASN A 1 85 ? -10.861 10.854 6.919 1.00 77.88 85 ASN A CA 1
ATOM 675 C C . ASN A 1 85 ? -11.215 12.325 7.172 1.00 77.88 85 ASN A C 1
ATOM 677 O O . ASN A 1 85 ? -12.308 12.642 7.643 1.00 77.88 85 ASN A O 1
ATOM 681 N N . GLU A 1 86 ? -10.292 13.231 6.850 1.00 77.94 86 GLU A N 1
ATOM 682 C CA . GLU A 1 86 ? -10.473 14.673 7.034 1.00 77.94 86 GLU A CA 1
ATOM 683 C C . GLU A 1 86 ? -11.546 15.222 6.097 1.00 77.94 86 GLU A C 1
ATOM 685 O O . GLU A 1 86 ? -12.416 15.989 6.514 1.00 77.94 86 GLU A O 1
ATOM 690 N N . ARG A 1 87 ? -11.540 14.777 4.836 1.00 76.94 87 ARG A N 1
ATOM 691 C CA . ARG A 1 87 ? -12.560 15.135 3.854 1.00 76.94 87 ARG A CA 1
ATOM 692 C C . ARG A 1 87 ? -13.933 14.628 4.272 1.00 76.94 87 ARG A C 1
ATOM 694 O O . ARG A 1 87 ? -14.904 15.367 4.121 1.00 76.94 87 ARG A O 1
ATOM 701 N N . LEU A 1 88 ? -14.034 13.416 4.816 1.00 73.00 88 LEU A N 1
ATOM 702 C CA . LEU A 1 88 ? -15.290 12.890 5.343 1.00 73.00 88 LEU A CA 1
ATOM 703 C C . LEU A 1 88 ? -15.807 13.758 6.496 1.00 73.00 88 LEU A C 1
ATOM 705 O O . LEU A 1 88 ? -16.959 14.182 6.454 1.00 73.00 88 LEU A O 1
ATOM 709 N N . LEU A 1 89 ? -14.959 14.091 7.474 1.00 68.19 89 LEU A N 1
ATOM 710 C CA . LEU A 1 89 ? -15.326 14.974 8.589 1.00 68.19 89 LEU A CA 1
ATOM 711 C C . LEU A 1 89 ? -15.748 16.367 8.105 1.00 68.19 89 LEU A C 1
ATOM 713 O O . LEU A 1 89 ? -16.761 16.901 8.559 1.00 68.19 89 LEU A O 1
ATOM 717 N N . PHE A 1 90 ? -15.027 16.932 7.135 1.00 69.44 90 PHE A N 1
ATOM 718 C CA . PHE A 1 90 ? -15.379 18.203 6.510 1.00 69.44 90 PHE A CA 1
ATOM 719 C C . PHE A 1 90 ? -16.737 18.138 5.800 1.00 69.44 90 PHE A C 1
ATOM 721 O O . PHE A 1 90 ? -17.569 19.025 5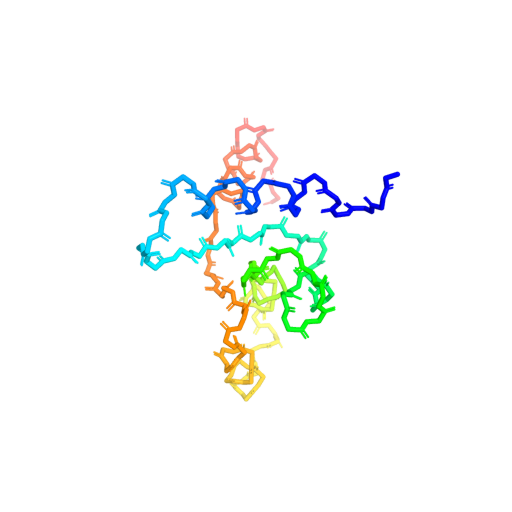.977 1.00 69.44 90 PHE A O 1
ATOM 728 N N . LEU A 1 91 ? -16.991 17.089 5.010 1.00 69.62 91 LEU A N 1
ATOM 729 C CA . LEU A 1 91 ? -18.259 16.901 4.299 1.00 69.62 91 LEU A CA 1
ATOM 730 C C . LEU A 1 91 ? -19.428 16.685 5.266 1.00 69.62 91 LEU A C 1
ATOM 732 O O . LEU A 1 91 ? -20.500 17.254 5.062 1.00 69.62 91 LEU A O 1
ATOM 736 N N . VAL A 1 92 ? -19.230 15.904 6.327 1.00 71.88 92 VAL A N 1
ATOM 737 C CA . VAL A 1 92 ? -20.238 15.664 7.369 1.00 71.88 92 VAL A CA 1
ATOM 738 C C . VAL A 1 92 ? -20.559 16.960 8.121 1.00 71.88 92 VAL A C 1
ATOM 740 O O . VAL A 1 92 ? -21.733 17.312 8.249 1.00 71.88 92 VAL A O 1
ATOM 743 N N . GLY A 1 93 ? -19.536 17.721 8.523 1.00 69.38 93 GLY A N 1
ATOM 744 C CA . GLY A 1 93 ? -19.716 19.000 9.208 1.00 69.38 93 GLY A CA 1
ATOM 745 C C . GLY A 1 93 ? -20.342 20.084 8.328 1.00 69.38 93 GLY A C 1
ATOM 746 O O . GLY A 1 93 ? -21.227 20.812 8.775 1.00 69.38 93 GLY A O 1
ATOM 747 N N . LYS A 1 94 ? -19.967 20.145 7.044 1.00 67.62 94 LYS A N 1
ATOM 748 C CA . LYS A 1 94 ? -20.570 21.057 6.059 1.00 67.62 94 LYS A CA 1
ATOM 749 C C . LYS A 1 94 ? -22.046 20.745 5.801 1.00 67.62 94 LYS A C 1
ATOM 751 O O . LYS A 1 94 ? -22.828 21.662 5.569 1.00 67.62 94 LYS A O 1
ATOM 756 N N . ASN A 1 95 ? -22.432 19.472 5.856 1.00 76.19 95 ASN A N 1
ATOM 757 C CA . ASN A 1 95 ? -23.812 19.037 5.640 1.00 76.19 95 ASN A CA 1
ATOM 758 C C . ASN A 1 95 ? -24.681 19.102 6.912 1.00 76.19 95 ASN A C 1
ATOM 760 O O . ASN A 1 95 ? -25.815 18.623 6.889 1.00 76.19 95 ASN A O 1
ATOM 764 N N . GLY A 1 96 ? -24.174 19.674 8.013 1.00 52.78 96 GLY A N 1
ATOM 765 C CA . GLY A 1 96 ? -24.936 19.915 9.244 1.00 52.78 96 GLY A CA 1
ATOM 766 C C . GLY A 1 96 ? -25.366 18.651 9.994 1.00 52.78 96 GLY A C 1
ATOM 767 O O . GLY A 1 96 ? -26.212 18.730 10.879 1.00 52.78 96 GLY A O 1
ATOM 768 N N . LYS A 1 97 ? -24.807 17.485 9.653 1.00 54.59 97 LYS A N 1
ATOM 769 C CA . LYS A 1 97 ? -25.102 16.214 10.323 1.00 54.59 97 LYS A CA 1
ATOM 770 C C . LYS A 1 97 ? -24.013 15.901 11.341 1.00 54.59 97 LYS A C 1
ATOM 772 O O . LYS A 1 97 ? -23.239 14.970 11.157 1.00 54.59 97 LYS A O 1
ATOM 777 N N . PHE A 1 98 ? -23.946 16.696 12.400 1.00 55.81 98 PHE A N 1
ATOM 778 C CA . PHE A 1 98 ? -23.302 16.243 13.628 1.00 55.81 98 PHE A CA 1
ATOM 779 C C . PHE A 1 98 ? -24.314 15.377 14.388 1.00 55.81 98 PHE A C 1
ATOM 781 O O . PHE A 1 98 ? -25.492 15.733 14.455 1.00 55.81 98 PHE A O 1
ATOM 788 N N . ILE A 1 99 ? -23.866 14.218 14.868 1.00 44.09 99 ILE A N 1
ATOM 789 C CA . ILE A 1 99 ? -24.570 13.438 15.898 1.00 44.09 99 ILE A CA 1
ATOM 790 C C . ILE A 1 99 ? -24.378 14.133 17.241 1.00 44.09 99 ILE A C 1
ATOM 792 O O . ILE A 1 99 ? -23.246 14.623 17.464 1.00 44.09 99 ILE A O 1
#

Radius of gyration: 16.98 Å; Cα contacts (8 Å, |Δi|>4): 90; chains: 1; bounding box: 43×34×42 Å

Secondary structure (DSSP, 8-state):
--TTHHHHHHHHHHHHHHTTS----EE--SS--GGGBGGGT-SBSEEE-HHHHHHHH-GGG--HHHHHHHHT-TTEE--S--HHHHHHHHHHHHTT---

Mean predicted aligned error: 7.5 Å

Sequence (99 aa):
MDNYDILRELDNLARSVRGSQPFYTAVEYVPETTAILKPNGGPADVCWSASFHSVKMDQNKFELDLIKYIISAPDFINYLSCHDNERLLFLVGKNGKFI

Solvent-accessible surface area (backbone atoms only — not comparable to full-atom values): 6038 Å² total; per-residue (Å²): 132,65,100,52,51,70,53,39,52,50,48,53,50,54,46,64,76,54,56,88,60,95,82,82,47,76,40,88,45,85,82,56,60,70,63,49,25,44,97,61,75,22,62,22,64,26,33,38,33,58,62,57,37,55,50,72,71,38,82,92,62,77,44,72,68,60,50,56,55,60,74,64,42,84,50,44,48,75,51,92,76,54,72,66,60,53,49,48,53,50,53,36,58,74,67,69,61,73,131

pLDDT: mean 83.27, std 11.79, range [44.09, 95.38]